Protein AF-A0A519KMC1-F1 (afdb_monomer_lite)

Structure (mmCIF, N/CA/C/O backbone):
data_AF-A0A519KMC1-F1
#
_entry.id   AF-A0A519KMC1-F1
#
loop_
_atom_site.group_PDB
_atom_site.id
_atom_site.type_symbol
_atom_site.label_atom_id
_atom_site.label_alt_id
_atom_site.label_comp_id
_atom_site.label_asym_id
_atom_site.label_entity_id
_atom_site.label_seq_id
_atom_site.pdbx_PDB_ins_code
_atom_site.Cartn_x
_atom_site.Cartn_y
_atom_site.Cartn_z
_atom_site.occupancy
_atom_site.B_iso_or_equiv
_atom_site.auth_seq_id
_atom_site.auth_comp_id
_atom_site.auth_asym_id
_atom_site.auth_atom_id
_atom_site.pdbx_PDB_model_num
ATOM 1 N N . MET A 1 1 ? -10.316 -13.838 19.695 1.00 46.31 1 MET A N 1
ATOM 2 C CA . MET A 1 1 ? -8.964 -13.322 20.007 1.00 46.31 1 MET A CA 1
ATOM 3 C C . MET A 1 1 ? -8.888 -11.898 19.502 1.00 46.31 1 MET A C 1
ATOM 5 O O . MET A 1 1 ? -9.430 -11.645 18.434 1.00 46.31 1 MET A O 1
ATOM 9 N N . VAL A 1 2 ? -8.291 -10.981 20.266 1.00 48.03 2 VAL A N 1
ATOM 10 C CA . VAL A 1 2 ? -8.011 -9.614 19.803 1.00 48.03 2 VAL A CA 1
ATOM 11 C C . VAL A 1 2 ? -7.090 -9.740 18.591 1.00 48.03 2 VAL A C 1
ATOM 13 O O . VAL A 1 2 ? -5.905 -9.995 18.754 1.00 48.03 2 VAL A O 1
ATOM 16 N N . THR A 1 3 ? -7.628 -9.680 17.375 1.00 64.44 3 THR A N 1
ATOM 17 C CA . THR A 1 3 ? -6.791 -9.771 16.177 1.00 64.44 3 THR A CA 1
ATOM 18 C C . THR A 1 3 ? -6.103 -8.428 16.026 1.00 64.44 3 THR A C 1
ATOM 20 O O . THR A 1 3 ? -6.759 -7.427 15.693 1.00 64.44 3 THR A O 1
ATOM 23 N N . ALA A 1 4 ? -4.803 -8.405 16.319 1.00 88.69 4 ALA A N 1
ATOM 24 C CA . ALA A 1 4 ? -3.937 -7.288 15.991 1.00 88.69 4 ALA A CA 1
ATOM 25 C C . ALA A 1 4 ? -4.141 -6.907 14.515 1.00 88.69 4 ALA A C 1
ATOM 27 O O . ALA A 1 4 ? -4.561 -7.736 13.702 1.00 88.69 4 ALA A O 1
ATOM 28 N N . LEU A 1 5 ? -3.859 -5.649 14.168 1.00 91.88 5 LEU A N 1
ATOM 29 C CA . LEU A 1 5 ? -3.959 -5.143 12.793 1.00 91.88 5 LEU A CA 1
ATOM 30 C C . LEU A 1 5 ? -3.429 -6.136 11.759 1.00 91.88 5 LEU A C 1
ATOM 32 O O . LEU A 1 5 ? -4.104 -6.411 10.773 1.00 91.88 5 LEU A O 1
ATOM 36 N N . TRP A 1 6 ? -2.256 -6.704 12.024 1.00 93.94 6 TRP A N 1
ATOM 37 C CA . TRP A 1 6 ? -1.576 -7.586 11.091 1.00 93.94 6 TRP A CA 1
ATOM 38 C C . TRP A 1 6 ? -2.330 -8.892 10.816 1.00 93.94 6 TRP A C 1
ATOM 40 O O . TRP A 1 6 ? -2.520 -9.254 9.657 1.00 93.94 6 TRP A O 1
ATOM 50 N N . ASP A 1 7 ? -2.838 -9.558 11.854 1.00 94.69 7 ASP A N 1
ATOM 51 C CA . ASP A 1 7 ? -3.595 -10.805 11.692 1.00 94.69 7 ASP A CA 1
ATOM 52 C C . ASP A 1 7 ? -4.882 -10.571 10.901 1.00 94.69 7 ASP A C 1
ATOM 54 O O . ASP A 1 7 ? -5.235 -11.347 10.014 1.00 94.69 7 ASP A O 1
ATOM 58 N N . TRP A 1 8 ? -5.570 -9.464 11.194 1.00 95.00 8 TRP A N 1
ATOM 59 C CA . TRP A 1 8 ? -6.764 -9.080 10.452 1.00 95.00 8 TRP A CA 1
ATOM 60 C C . TRP A 1 8 ? -6.434 -8.745 8.995 1.00 95.00 8 TRP A C 1
ATOM 62 O O . TRP A 1 8 ? -7.127 -9.217 8.099 1.00 95.00 8 TRP A O 1
ATOM 72 N N . ALA A 1 9 ? -5.364 -7.984 8.745 1.00 96.56 9 ALA A N 1
ATOM 73 C CA . ALA A 1 9 ? -4.965 -7.574 7.402 1.00 96.56 9 ALA A CA 1
ATOM 74 C C . ALA A 1 9 ? -4.595 -8.778 6.529 1.00 96.56 9 ALA A C 1
ATOM 76 O O . ALA A 1 9 ? -4.976 -8.819 5.363 1.00 96.56 9 ALA A O 1
ATOM 77 N N . ILE A 1 10 ? -3.925 -9.789 7.095 1.00 96.00 10 ILE A N 1
ATOM 78 C CA . ILE A 1 10 ? -3.625 -11.044 6.392 1.00 96.00 10 ILE A CA 1
ATOM 79 C C . ILE A 1 10 ? -4.910 -11.774 5.993 1.00 96.00 10 ILE A C 1
ATOM 81 O O . ILE A 1 10 ? -4.992 -12.295 4.882 1.00 96.00 10 ILE A O 1
ATOM 85 N N . VAL A 1 11 ? -5.899 -11.845 6.888 1.00 96.38 11 VAL A N 1
ATOM 86 C CA . VAL A 1 11 ? -7.180 -12.503 6.590 1.00 96.38 11 VAL A CA 1
ATOM 87 C C . VAL A 1 11 ? -7.955 -11.717 5.536 1.00 96.38 11 VAL A C 1
ATOM 89 O O . VAL A 1 11 ? -8.401 -12.314 4.561 1.00 96.38 11 VAL A O 1
ATOM 92 N N . ALA A 1 12 ? -8.058 -10.396 5.690 1.00 96.31 12 ALA A N 1
ATOM 93 C CA . ALA A 1 12 ? -8.740 -9.525 4.739 1.00 96.31 12 ALA A CA 1
ATOM 94 C C . ALA A 1 12 ? -8.091 -9.594 3.350 1.00 96.31 12 ALA A C 1
ATOM 96 O O . ALA A 1 12 ? -8.776 -9.783 2.358 1.00 96.31 12 ALA A O 1
ATOM 97 N N . TYR A 1 13 ? -6.763 -9.528 3.264 1.00 97.19 13 TYR A N 1
ATOM 98 C CA . TYR A 1 13 ? -6.052 -9.560 1.985 1.00 97.19 13 TYR A CA 1
ATOM 99 C C . TYR A 1 13 ? -5.991 -10.955 1.342 1.00 97.19 13 TYR A C 1
ATOM 101 O O . TYR A 1 13 ? -5.594 -11.086 0.188 1.00 97.19 13 TYR A O 1
ATOM 109 N N . ARG A 1 14 ? -6.360 -12.019 2.068 1.00 97.06 14 ARG A N 1
ATOM 110 C CA . ARG A 1 14 ? -6.497 -13.364 1.489 1.00 97.06 14 ARG A CA 1
ATOM 111 C C . ARG A 1 14 ? -7.752 -13.492 0.630 1.00 97.06 14 ARG A C 1
ATOM 113 O O . ARG A 1 14 ? -7.789 -14.356 -0.241 1.00 97.06 14 ARG A O 1
ATOM 120 N N . ASP A 1 15 ? -8.762 -12.670 0.892 1.00 97.56 15 ASP A N 1
ATOM 121 C CA . ASP A 1 15 ? -9.938 -12.580 0.040 1.00 97.56 15 ASP A CA 1
ATOM 122 C C . ASP A 1 15 ? -9.545 -12.037 -1.344 1.00 97.56 15 ASP A C 1
ATOM 124 O O . ASP A 1 15 ? -8.872 -11.009 -1.467 1.00 97.56 15 ASP A O 1
ATOM 128 N N . GLU A 1 16 ? -9.933 -12.763 -2.393 1.00 98.06 16 GLU A N 1
ATOM 129 C CA . GLU A 1 16 ? -9.491 -12.496 -3.764 1.00 98.06 16 GLU A CA 1
ATOM 130 C C . GLU A 1 16 ? -9.990 -11.140 -4.271 1.00 98.06 16 GLU A C 1
ATOM 132 O O . GLU A 1 16 ? -9.242 -10.396 -4.913 1.00 98.06 16 GLU A O 1
ATOM 137 N N . GLU A 1 17 ? -11.233 -10.784 -3.947 1.00 97.81 17 GLU A N 1
ATOM 138 C CA . GLU A 1 17 ? -11.806 -9.505 -4.348 1.00 97.81 17 GLU A CA 1
ATOM 139 C C . GLU A 1 17 ? -11.130 -8.341 -3.618 1.00 97.81 17 GLU A C 1
ATOM 141 O O . GLU A 1 17 ? -10.770 -7.342 -4.245 1.00 97.81 17 GLU A O 1
ATOM 146 N N . THR A 1 18 ? -10.869 -8.494 -2.322 1.00 97.44 18 THR A N 1
ATOM 147 C CA . THR A 1 18 ? -10.153 -7.508 -1.508 1.00 97.44 18 THR A CA 1
ATOM 148 C C . THR A 1 18 ? -8.740 -7.282 -2.039 1.00 97.44 18 THR A C 1
ATOM 150 O O . THR A 1 18 ? -8.331 -6.133 -2.233 1.00 97.44 18 THR A O 1
ATOM 153 N N . ALA A 1 19 ? -7.999 -8.354 -2.337 1.00 97.94 19 ALA A N 1
ATOM 154 C CA . ALA A 1 19 ? -6.675 -8.254 -2.942 1.00 97.94 19 ALA A CA 1
ATOM 155 C C . ALA A 1 19 ? -6.732 -7.553 -4.307 1.00 97.94 19 ALA A C 1
ATOM 157 O O . ALA A 1 19 ? -5.946 -6.639 -4.569 1.00 97.94 19 ALA A O 1
ATOM 158 N N . ARG A 1 20 ? -7.697 -7.924 -5.158 1.00 98.00 20 ARG A N 1
ATOM 159 C CA . ARG A 1 20 ? -7.899 -7.308 -6.476 1.00 98.00 20 ARG A CA 1
ATOM 160 C C . ARG A 1 20 ? -8.167 -5.806 -6.364 1.00 98.00 20 ARG A C 1
ATOM 162 O O . ARG A 1 20 ? -7.528 -5.033 -7.073 1.00 98.00 20 ARG A O 1
ATOM 169 N N . LEU A 1 21 ? -9.072 -5.385 -5.480 1.00 97.75 21 LEU A N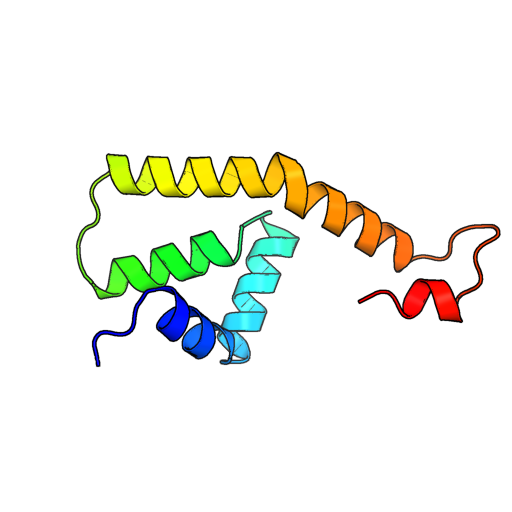 1
ATOM 170 C CA . LEU A 1 21 ? -9.408 -3.973 -5.266 1.00 97.75 21 LEU A CA 1
ATOM 171 C C . LEU A 1 21 ? -8.222 -3.176 -4.711 1.00 97.75 21 LEU A C 1
ATOM 173 O O . LEU A 1 21 ? -7.955 -2.069 -5.174 1.00 97.75 21 LEU A O 1
ATOM 177 N N . CYS A 1 22 ? -7.469 -3.745 -3.766 1.00 97.50 22 CYS A N 1
ATOM 178 C CA . CYS A 1 22 ? -6.249 -3.125 -3.247 1.00 97.50 22 CYS A CA 1
ATOM 179 C C . CYS A 1 22 ? -5.216 -2.889 -4.358 1.00 97.50 22 CYS A C 1
ATOM 181 O O . CYS A 1 22 ? -4.650 -1.799 -4.454 1.00 97.50 22 CYS A O 1
ATOM 183 N N . LEU A 1 23 ? -4.988 -3.890 -5.213 1.00 95.31 23 LEU A N 1
ATOM 184 C CA . LEU A 1 23 ? -4.076 -3.773 -6.351 1.00 95.31 23 LEU A CA 1
ATOM 185 C C . LEU A 1 23 ? -4.589 -2.774 -7.396 1.00 95.31 23 LEU A C 1
ATOM 187 O O . LEU A 1 23 ? -3.797 -2.011 -7.942 1.00 95.31 23 LEU A O 1
ATOM 191 N N . GLU A 1 24 ? -5.900 -2.720 -7.642 1.00 96.62 24 GLU A N 1
ATOM 192 C CA . GLU A 1 24 ? -6.500 -1.728 -8.538 1.00 96.62 24 GLU A CA 1
ATOM 193 C C . GLU A 1 24 ? -6.279 -0.298 -8.020 1.00 96.62 24 GLU A C 1
ATOM 195 O O . GLU A 1 24 ? -5.823 0.567 -8.771 1.00 96.62 24 GLU A O 1
ATOM 200 N N . LEU A 1 25 ? -6.533 -0.052 -6.731 1.00 95.38 25 LEU A N 1
ATOM 201 C CA . LEU A 1 25 ? -6.273 1.240 -6.092 1.00 95.38 25 LEU A CA 1
ATOM 202 C C . LEU A 1 25 ? -4.785 1.605 -6.136 1.00 95.38 25 LEU A C 1
ATOM 204 O O . LEU A 1 25 ? -4.431 2.754 -6.411 1.00 95.38 25 LEU A O 1
ATOM 208 N N . GLN A 1 26 ? -3.907 0.633 -5.906 1.00 93.75 26 GLN A N 1
ATOM 209 C CA . GLN A 1 26 ? -2.466 0.821 -5.995 1.00 93.75 26 GLN A CA 1
ATOM 210 C C . GLN A 1 26 ? -2.028 1.203 -7.416 1.00 93.75 26 GLN A C 1
ATOM 212 O O . GLN A 1 26 ? -1.295 2.176 -7.596 1.00 93.75 26 GLN A O 1
ATOM 217 N N . ASP A 1 27 ? -2.466 0.464 -8.434 1.00 91.25 27 ASP A N 1
ATOM 218 C CA . ASP A 1 27 ? -2.007 0.670 -9.808 1.00 91.25 27 ASP A CA 1
ATOM 219 C C . ASP A 1 27 ? -2.636 1.904 -10.468 1.00 91.25 27 ASP A C 1
ATOM 221 O O . ASP A 1 27 ? -1.948 2.600 -11.218 1.00 91.25 27 ASP A O 1
ATOM 225 N N . ARG A 1 28 ? -3.910 2.209 -10.182 1.00 94.00 28 ARG A N 1
ATOM 226 C CA . ARG A 1 28 ? -4.626 3.344 -10.791 1.00 94.00 28 ARG A CA 1
ATOM 227 C C . ARG A 1 28 ? -4.460 4.654 -10.037 1.00 94.00 28 ARG A C 1
ATOM 229 O O . ARG A 1 28 ? -4.461 5.711 -10.663 1.00 94.00 28 ARG A O 1
ATOM 236 N N . HIS A 1 29 ? -4.360 4.592 -8.713 1.00 91.62 29 HIS A N 1
ATOM 237 C CA . HIS A 1 29 ? -4.409 5.772 -7.848 1.00 91.62 29 HIS A CA 1
ATOM 238 C C . HIS A 1 29 ? -3.157 5.940 -6.982 1.00 91.62 29 HIS A C 1
ATOM 240 O O . HIS A 1 29 ? -3.101 6.874 -6.186 1.00 91.62 29 HIS A O 1
ATOM 246 N N . GLY A 1 30 ? -2.157 5.061 -7.116 1.00 88.56 30 GLY A N 1
ATOM 247 C CA . GLY A 1 30 ? -0.926 5.130 -6.326 1.00 88.56 30 GLY A CA 1
ATOM 248 C C . GLY A 1 30 ? -1.142 4.874 -4.834 1.00 88.56 30 GLY A C 1
ATOM 249 O O . GLY A 1 30 ? -0.306 5.266 -4.025 1.00 88.56 30 GLY A O 1
ATOM 250 N N . GLN A 1 31 ? -2.264 4.255 -4.456 1.00 93.44 31 GLN A N 1
ATOM 251 C CA . GLN A 1 31 ? -2.565 3.971 -3.055 1.00 93.44 31 GLN A CA 1
ATOM 252 C C . GLN A 1 31 ? -1.622 2.919 -2.468 1.00 93.44 31 GLN A C 1
ATOM 254 O O . GLN A 1 31 ? -1.079 2.062 -3.171 1.00 93.44 31 GLN A O 1
ATOM 259 N N . GLN A 1 32 ? -1.457 2.958 -1.147 1.00 95.44 32 GLN A N 1
ATOM 260 C CA . GLN A 1 32 ? -0.693 1.954 -0.420 1.00 95.44 32 GLN A CA 1
ATOM 261 C C . GLN A 1 32 ? -1.629 0.915 0.197 1.00 95.44 32 GLN A C 1
ATOM 263 O O . GLN A 1 32 ? -2.428 1.239 1.070 1.00 95.44 32 GLN A O 1
ATOM 268 N N . VAL A 1 33 ? -1.450 -0.351 -0.186 1.00 96.00 33 VAL A N 1
ATOM 269 C CA . VAL A 1 33 ? -2.251 -1.483 0.312 1.00 96.00 33 VAL A CA 1
ATOM 270 C C . VAL A 1 33 ? -2.294 -1.537 1.843 1.00 96.00 33 VAL A C 1
ATOM 272 O O . VAL A 1 33 ? -3.368 -1.680 2.417 1.00 96.00 33 VAL A O 1
ATOM 275 N N . CYS A 1 34 ? -1.154 -1.363 2.522 1.00 95.94 34 CYS A N 1
ATOM 276 C CA . CYS A 1 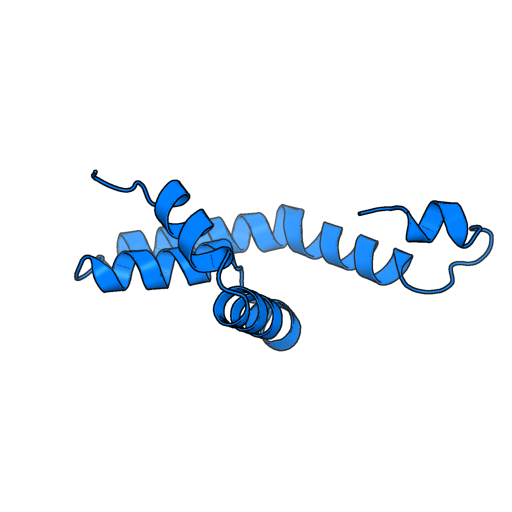34 ? -1.105 -1.367 3.987 1.00 95.94 34 CYS A CA 1
ATOM 277 C C . CYS A 1 34 ? -1.951 -0.246 4.610 1.00 95.94 34 CYS A C 1
ATOM 279 O O . CYS A 1 34 ? -2.679 -0.509 5.563 1.00 95.94 34 CYS A O 1
ATOM 281 N N . LEU A 1 35 ? -1.903 0.972 4.054 1.00 96.69 35 LEU A N 1
ATOM 282 C CA . LEU A 1 35 ? -2.723 2.096 4.515 1.00 96.69 35 LEU A CA 1
ATOM 283 C C . LEU A 1 35 ? -4.214 1.845 4.251 1.00 96.69 35 LEU A C 1
ATOM 285 O O . LEU A 1 35 ? -5.037 2.093 5.126 1.00 96.69 35 LEU A O 1
ATOM 289 N N . THR A 1 36 ? -4.568 1.310 3.079 1.00 96.50 36 THR A N 1
ATOM 290 C CA . THR A 1 36 ? -5.955 0.960 2.736 1.00 96.50 36 THR A CA 1
ATOM 291 C C . THR A 1 36 ? -6.525 -0.088 3.695 1.00 96.50 36 THR A C 1
ATOM 293 O O . THR A 1 36 ? -7.628 0.083 4.214 1.00 96.50 36 THR A O 1
ATOM 296 N N . LEU A 1 37 ? -5.764 -1.149 3.981 1.00 96.75 37 LEU A N 1
ATOM 297 C CA . LEU A 1 37 ? -6.167 -2.185 4.934 1.00 96.75 37 LEU A CA 1
ATOM 298 C C . LEU A 1 37 ? -6.235 -1.644 6.365 1.00 96.75 37 LEU A C 1
ATOM 300 O O . LEU A 1 37 ? -7.162 -1.982 7.096 1.00 96.75 37 LEU A O 1
ATOM 304 N N . TRP A 1 38 ? -5.298 -0.780 6.761 1.00 96.38 38 TRP A N 1
ATOM 305 C CA . TRP A 1 38 ? -5.349 -0.107 8.056 1.00 96.38 38 TRP A CA 1
ATOM 306 C C . TRP A 1 38 ? -6.607 0.753 8.204 1.00 96.38 38 TRP A C 1
ATOM 308 O O . TRP A 1 38 ? -7.298 0.632 9.212 1.00 96.38 38 TRP A O 1
ATOM 318 N N . ALA A 1 39 ? -6.957 1.549 7.192 1.00 95.31 39 ALA A N 1
ATOM 319 C CA . ALA A 1 39 ? -8.150 2.391 7.219 1.00 95.31 39 ALA A CA 1
ATOM 320 C C . ALA A 1 39 ? -9.434 1.554 7.359 1.00 95.31 39 ALA A C 1
ATOM 322 O O . ALA A 1 39 ? -10.300 1.873 8.173 1.00 95.31 39 ALA A O 1
ATOM 323 N N . ALA A 1 40 ? -9.537 0.437 6.631 1.00 94.69 40 ALA A N 1
ATOM 324 C CA . ALA A 1 40 ? -10.664 -0.489 6.751 1.00 94.69 40 ALA A CA 1
ATOM 325 C C . ALA A 1 40 ? -10.725 -1.165 8.137 1.00 94.69 40 ALA A C 1
ATOM 327 O O . ALA A 1 40 ? -11.792 -1.266 8.746 1.00 94.69 40 ALA A O 1
ATOM 328 N N . TRP A 1 41 ? -9.574 -1.589 8.666 1.00 94.88 41 TRP A N 1
ATOM 329 C CA . TRP A 1 41 ? -9.450 -2.169 10.005 1.00 94.88 41 TRP A CA 1
ATOM 330 C C . TRP A 1 41 ? -9.857 -1.190 11.113 1.00 94.88 41 TRP A C 1
ATOM 332 O O . TRP A 1 41 ? -10.517 -1.589 12.080 1.00 94.88 41 TRP A O 1
ATOM 342 N N . ALA A 1 42 ? -9.445 0.070 10.969 1.00 94.00 42 ALA A N 1
ATOM 343 C CA . ALA A 1 42 ? -9.725 1.170 11.878 1.00 94.00 42 ALA A CA 1
ATOM 344 C C . ALA A 1 42 ? -11.214 1.533 11.872 1.00 94.00 42 ALA A C 1
ATOM 346 O O . ALA A 1 42 ? -11.834 1.568 12.933 1.00 94.00 42 ALA A O 1
ATOM 347 N N . ALA A 1 43 ? -11.813 1.683 10.686 1.00 91.94 43 ALA A N 1
ATOM 348 C CA . ALA A 1 43 ? -13.235 1.991 10.532 1.00 91.94 43 ALA A CA 1
ATOM 349 C C . ALA A 1 43 ? -14.146 0.958 11.222 1.00 91.94 43 ALA A C 1
ATOM 351 O O . ALA A 1 43 ? -15.167 1.317 11.802 1.00 91.94 43 ALA A O 1
ATOM 352 N N . GLY A 1 44 ? -13.755 -0.322 11.224 1.00 90.38 44 GLY A N 1
ATOM 353 C CA . GLY A 1 44 ? -14.483 -1.384 11.926 1.00 90.38 44 GLY A CA 1
ATOM 354 C C . GLY A 1 44 ? -14.379 -1.349 13.459 1.00 90.38 44 GLY A C 1
ATOM 355 O O . GLY A 1 44 ? -15.066 -2.122 14.124 1.00 90.38 44 GLY A O 1
ATOM 356 N N . ARG A 1 45 ? -13.516 -0.500 14.034 1.00 87.81 45 ARG A N 1
ATOM 357 C CA . ARG A 1 45 ? -13.272 -0.393 15.487 1.00 87.81 45 ARG A CA 1
ATOM 358 C C . ARG A 1 45 ? -13.792 0.895 16.114 1.00 87.81 45 ARG A C 1
ATOM 360 O O . ARG A 1 45 ? -13.870 0.961 17.338 1.00 87.81 45 ARG A O 1
ATOM 367 N N . GLY A 1 46 ? -14.176 1.874 15.302 1.00 87.62 46 GLY A N 1
ATOM 368 C CA . GLY A 1 46 ? -14.719 3.148 15.757 1.00 87.62 46 GLY A CA 1
ATOM 369 C C . GLY A 1 46 ? -13.968 4.337 15.174 1.00 87.62 46 GLY A C 1
ATOM 370 O O . GLY A 1 46 ? -13.227 4.215 14.201 1.00 87.62 46 GLY A O 1
ATOM 371 N N . VAL A 1 47 ? -14.204 5.503 15.769 1.00 87.44 47 VAL A N 1
ATOM 372 C CA . VAL A 1 47 ? -13.570 6.754 15.350 1.00 87.44 47 VAL A CA 1
ATOM 373 C C . VAL A 1 47 ? -12.086 6.716 15.711 1.00 87.44 47 VAL A C 1
ATOM 375 O O . VAL A 1 47 ? -11.732 6.419 16.851 1.00 87.44 47 VAL A O 1
ATOM 378 N N . VAL A 1 48 ? -11.242 7.025 14.731 1.00 92.94 48 VAL A N 1
ATOM 379 C CA . VAL A 1 48 ? -9.818 7.315 14.917 1.00 92.94 48 VAL A CA 1
ATOM 380 C C . VAL A 1 48 ? -9.654 8.826 14.873 1.00 92.94 48 VAL A C 1
ATOM 382 O O . VAL A 1 48 ? -10.302 9.480 14.059 1.00 92.94 48 VAL A O 1
ATOM 385 N N . ASP A 1 49 ? -8.843 9.375 15.771 1.00 94.88 49 ASP A N 1
ATOM 386 C CA . ASP A 1 49 ? -8.555 10.805 15.798 1.00 94.88 49 ASP A CA 1
ATOM 387 C C . ASP A 1 49 ? -7.723 11.251 14.587 1.00 94.88 49 ASP A C 1
ATOM 389 O O . ASP A 1 49 ? -6.969 10.474 13.994 1.00 94.88 49 ASP A O 1
ATOM 393 N N . ASP A 1 50 ? -7.861 12.529 14.237 1.00 95.56 50 ASP A N 1
ATOM 394 C CA . ASP A 1 50 ? -7.221 13.115 13.058 1.00 95.56 50 ASP A CA 1
ATOM 395 C C . ASP A 1 50 ? -5.687 13.022 13.120 1.00 95.56 50 ASP A C 1
ATOM 397 O O . ASP A 1 50 ? -5.048 12.788 12.096 1.00 95.56 50 ASP A O 1
ATOM 401 N N . GLU A 1 51 ? -5.083 13.135 14.309 1.00 97.44 51 GLU A N 1
ATOM 402 C CA . GLU A 1 51 ? -3.627 13.033 14.489 1.00 97.44 51 GLU A CA 1
ATOM 403 C C . GLU A 1 51 ? -3.116 11.632 14.123 1.00 97.44 51 GLU A C 1
ATOM 405 O O . GLU A 1 51 ? -2.130 11.486 13.397 1.00 97.44 51 GLU A O 1
ATOM 410 N N . THR A 1 52 ? -3.826 10.590 14.553 1.00 95.81 52 THR A N 1
ATOM 411 C CA . THR A 1 52 ? -3.512 9.204 14.201 1.00 95.81 52 THR A CA 1
ATOM 412 C C . THR A 1 52 ? -3.700 8.941 12.703 1.00 95.81 52 THR A C 1
ATOM 414 O O . THR A 1 52 ? -2.901 8.215 12.101 1.00 95.81 52 THR A O 1
ATOM 417 N N . VAL A 1 53 ? -4.728 9.527 12.080 1.00 96.00 53 VAL A N 1
ATOM 418 C CA . VAL A 1 53 ? -4.945 9.423 10.626 1.00 96.00 53 VAL A CA 1
ATOM 419 C C . VAL A 1 53 ? -3.801 10.080 9.856 1.00 96.00 53 VAL A C 1
ATOM 421 O O . VAL A 1 53 ? -3.235 9.442 8.965 1.00 96.00 53 VAL A O 1
ATOM 424 N N . GLU A 1 54 ? -3.421 11.306 10.214 1.00 97.88 54 GLU A N 1
ATOM 425 C CA . GLU A 1 54 ? -2.304 12.018 9.584 1.00 97.88 54 GLU A CA 1
ATOM 426 C C . GLU A 1 54 ? -0.988 11.247 9.749 1.00 97.88 54 GLU A C 1
ATOM 428 O O . GLU A 1 54 ? -0.285 10.997 8.768 1.00 97.88 54 GLU A O 1
ATOM 433 N N . ALA A 1 55 ? -0.698 10.741 10.953 1.00 97.69 55 ALA A N 1
ATOM 434 C CA . ALA A 1 55 ? 0.496 9.936 11.199 1.00 97.69 55 ALA A CA 1
ATOM 435 C C . ALA A 1 55 ? 0.541 8.668 10.326 1.00 97.69 55 ALA A C 1
ATOM 437 O O . ALA A 1 55 ? 1.588 8.326 9.766 1.00 97.69 55 ALA A O 1
ATOM 438 N N . ALA A 1 56 ? -0.588 7.969 10.167 1.00 96.25 56 ALA A N 1
ATOM 439 C CA . ALA A 1 56 ? -0.669 6.793 9.304 1.00 96.25 56 ALA A CA 1
ATOM 440 C C . ALA A 1 56 ? -0.413 7.148 7.829 1.00 96.25 56 ALA A C 1
ATOM 442 O O . ALA A 1 56 ? 0.320 6.434 7.136 1.00 96.25 56 ALA A O 1
ATOM 443 N N . VAL A 1 57 ? -0.981 8.262 7.356 1.00 97.12 57 VAL A N 1
ATOM 444 C CA . VAL A 1 57 ? -0.781 8.766 5.991 1.00 97.12 57 VAL A CA 1
ATOM 445 C C . VAL A 1 57 ? 0.679 9.144 5.751 1.00 97.12 57 VAL A C 1
ATOM 447 O O . VAL A 1 57 ? 1.240 8.758 4.723 1.00 97.12 57 VAL A O 1
ATOM 450 N N . ASP A 1 58 ? 1.320 9.838 6.68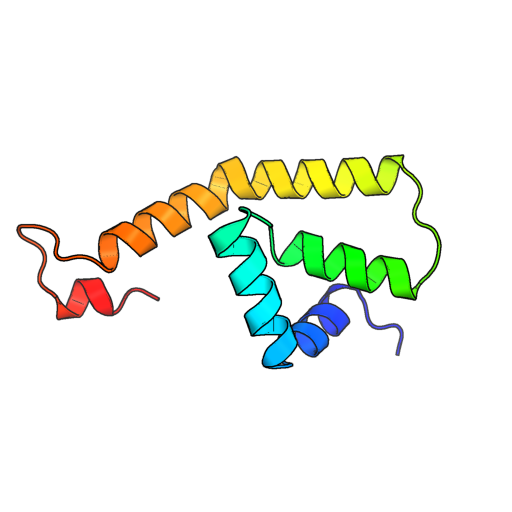6 1.00 98.06 58 ASP A N 1
ATOM 451 C CA . ASP A 1 58 ? 2.714 10.264 6.555 1.00 98.06 58 ASP A CA 1
ATOM 452 C C . ASP A 1 58 ? 3.685 9.083 6.550 1.00 98.06 58 ASP A C 1
ATOM 454 O O . ASP A 1 58 ? 4.561 9.002 5.683 1.00 98.06 58 ASP A O 1
ATOM 458 N N . ILE A 1 59 ? 3.488 8.108 7.443 1.00 97.25 59 ILE A N 1
ATOM 459 C CA . ILE A 1 59 ? 4.276 6.867 7.451 1.00 97.25 59 ILE A CA 1
ATOM 460 C C . ILE A 1 59 ? 4.112 6.130 6.118 1.00 97.25 59 ILE A C 1
ATOM 462 O O . ILE A 1 59 ? 5.100 5.692 5.518 1.00 97.25 59 ILE A O 1
ATOM 466 N N . ALA A 1 60 ? 2.877 6.013 5.624 1.00 96.31 60 ALA A N 1
ATOM 467 C CA . ALA A 1 60 ? 2.604 5.366 4.352 1.00 96.31 60 ALA A CA 1
ATOM 468 C C . ALA A 1 60 ? 3.290 6.101 3.190 1.00 96.31 60 ALA A C 1
ATOM 470 O O . ALA A 1 60 ? 3.971 5.466 2.383 1.00 96.31 60 ALA A O 1
ATOM 471 N N . ARG A 1 61 ? 3.182 7.431 3.124 1.00 96.25 61 ARG A N 1
ATOM 472 C CA . ARG A 1 61 ? 3.836 8.255 2.094 1.00 96.25 61 ARG A CA 1
ATOM 473 C C . ARG A 1 61 ? 5.355 8.135 2.131 1.00 96.25 61 ARG A C 1
ATOM 475 O O . ARG A 1 61 ? 5.971 8.018 1.069 1.00 96.25 61 ARG A O 1
ATOM 482 N N . ALA A 1 62 ? 5.952 8.127 3.322 1.00 97.25 62 ALA A N 1
ATOM 483 C CA . ALA A 1 62 ? 7.391 7.961 3.492 1.00 97.25 62 ALA A CA 1
ATOM 484 C C . ALA A 1 62 ? 7.864 6.608 2.937 1.00 97.25 62 ALA A C 1
ATOM 486 O O . ALA A 1 62 ? 8.786 6.565 2.123 1.00 97.25 62 ALA A O 1
ATOM 487 N N . TRP A 1 63 ? 7.184 5.512 3.292 1.00 95.75 63 TRP A N 1
ATOM 488 C CA . TRP A 1 63 ? 7.486 4.174 2.768 1.00 95.75 63 TRP A CA 1
ATOM 489 C C . TRP A 1 63 ? 7.259 4.046 1.266 1.00 95.75 63 TRP A C 1
ATOM 491 O O . TRP A 1 63 ? 8.053 3.420 0.558 1.00 95.75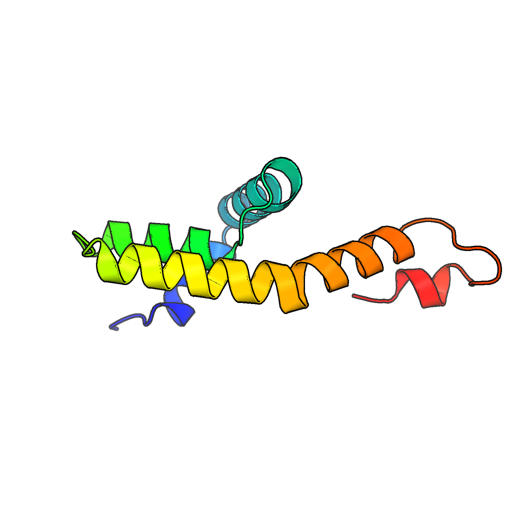 63 TRP A O 1
ATOM 501 N N . GLU A 1 64 ? 6.170 4.629 0.771 1.00 94.69 64 GLU A N 1
ATOM 502 C CA . GLU A 1 64 ? 5.851 4.619 -0.649 1.00 94.69 64 GLU A CA 1
ATOM 503 C C . GLU A 1 64 ? 6.958 5.313 -1.447 1.00 94.69 64 GLU A C 1
ATOM 505 O O . GLU A 1 64 ? 7.489 4.733 -2.392 1.00 94.69 64 GLU A O 1
ATOM 510 N N . THR A 1 65 ? 7.366 6.504 -1.012 1.00 95.38 65 THR A N 1
ATOM 511 C CA . THR A 1 65 ? 8.347 7.336 -1.717 1.00 95.38 65 THR A CA 1
ATOM 512 C C . THR A 1 65 ? 9.763 6.777 -1.617 1.00 95.38 65 THR A C 1
ATOM 514 O O . THR A 1 65 ? 10.462 6.691 -2.625 1.00 95.38 65 THR A O 1
ATOM 517 N N . ALA A 1 66 ? 10.192 6.381 -0.417 1.00 97.12 66 ALA A N 1
ATOM 518 C CA . ALA A 1 66 ? 11.560 5.930 -0.185 1.00 97.12 66 ALA A CA 1
ATOM 519 C C . ALA A 1 66 ? 11.819 4.511 -0.713 1.00 97.12 66 ALA A C 1
ATOM 521 O O . ALA A 1 66 ? 12.944 4.206 -1.106 1.00 97.12 66 ALA A O 1
ATOM 522 N N . THR A 1 67 ? 10.793 3.651 -0.735 1.00 95.38 67 THR A N 1
ATOM 523 C CA . THR A 1 67 ? 10.998 2.208 -0.927 1.00 95.38 67 THR A CA 1
ATOM 524 C C . THR A 1 67 ? 10.090 1.608 -1.993 1.00 95.38 67 THR A C 1
ATOM 526 O O . THR A 1 67 ? 10.573 1.023 -2.965 1.00 95.38 67 THR A O 1
ATOM 529 N N . LEU A 1 68 ? 8.768 1.707 -1.833 1.00 93.06 68 LEU A N 1
ATOM 530 C CA . LEU A 1 68 ? 7.848 0.882 -2.622 1.00 93.06 68 LEU A CA 1
ATOM 531 C C . LEU A 1 68 ? 7.732 1.351 -4.076 1.00 93.06 68 LEU A C 1
ATOM 533 O O . LEU A 1 68 ? 7.762 0.513 -4.980 1.00 93.06 68 LEU A O 1
ATOM 537 N N . ALA A 1 69 ? 7.631 2.657 -4.326 1.00 92.56 69 ALA A N 1
ATOM 538 C CA . ALA A 1 69 ? 7.544 3.198 -5.678 1.00 92.56 69 ALA A CA 1
ATOM 539 C C . ALA A 1 69 ? 8.815 2.910 -6.506 1.00 92.56 69 ALA A C 1
ATOM 541 O O . ALA A 1 69 ? 8.667 2.388 -7.618 1.00 92.56 69 ALA A O 1
ATOM 542 N N . PRO A 1 70 ? 10.047 3.120 -5.989 1.00 94.69 70 PRO A N 1
ATOM 543 C CA . PRO A 1 70 ? 11.269 2.715 -6.686 1.00 94.69 70 PRO A CA 1
ATOM 544 C C . PRO A 1 70 ? 11.305 1.221 -7.029 1.00 94.69 70 PRO A C 1
ATOM 546 O O . PRO A 1 70 ? 11.556 0.853 -8.178 1.00 94.69 70 PRO A O 1
ATOM 549 N N . LEU A 1 71 ? 10.976 0.342 -6.075 1.00 93.50 71 LEU A N 1
ATOM 550 C CA . LEU A 1 71 ? 10.966 -1.106 -6.312 1.00 93.50 71 LEU A CA 1
ATOM 551 C C . LEU A 1 71 ? 9.918 -1.516 -7.355 1.00 93.50 71 LEU A C 1
ATOM 553 O O . LEU A 1 71 ? 10.185 -2.353 -8.220 1.00 93.50 71 LEU A O 1
ATOM 557 N N . ARG A 1 72 ? 8.731 -0.899 -7.333 1.00 90.94 72 ARG A N 1
ATOM 558 C CA . ARG A 1 72 ? 7.688 -1.134 -8.345 1.00 90.94 72 ARG A CA 1
ATOM 559 C C . ARG A 1 72 ? 8.127 -0.664 -9.723 1.00 90.94 72 ARG A C 1
ATOM 561 O O . ARG A 1 72 ? 7.816 -1.342 -10.703 1.00 90.94 72 ARG A O 1
ATOM 568 N N . ALA A 1 73 ? 8.838 0.459 -9.811 1.00 92.38 73 ALA A N 1
ATOM 569 C CA . ALA A 1 73 ? 9.400 0.945 -11.064 1.00 92.38 73 ALA A CA 1
ATOM 570 C C . ALA A 1 73 ? 10.408 -0.062 -11.633 1.00 92.38 73 ALA A C 1
ATOM 572 O O . ALA A 1 73 ? 10.256 -0.476 -12.782 1.00 92.38 73 ALA A O 1
ATOM 573 N N . VAL A 1 74 ? 11.344 -0.553 -10.811 1.00 93.75 74 VAL A N 1
ATOM 574 C CA . VAL A 1 74 ? 12.292 -1.610 -11.206 1.00 93.75 74 VAL A CA 1
ATOM 575 C C . VAL A 1 74 ? 11.545 -2.860 -11.670 1.00 93.75 74 VAL A C 1
ATOM 577 O O . VAL A 1 74 ? 11.775 -3.328 -12.784 1.00 93.75 74 VAL A O 1
ATOM 580 N N . ARG A 1 75 ? 10.574 -3.356 -10.892 1.00 91.44 75 ARG A N 1
ATOM 581 C CA . ARG A 1 75 ? 9.765 -4.527 -11.271 1.00 91.44 75 ARG A CA 1
ATOM 582 C C . ARG A 1 75 ? 9.044 -4.324 -12.606 1.00 91.44 75 ARG A C 1
ATOM 584 O O . ARG A 1 75 ? 8.974 -5.241 -13.418 1.00 91.44 75 ARG A O 1
ATOM 591 N N . ARG A 1 76 ? 8.478 -3.137 -12.853 1.00 90.75 76 ARG A N 1
ATOM 592 C CA . ARG A 1 76 ? 7.787 -2.808 -14.114 1.00 90.75 76 ARG A CA 1
ATOM 593 C C . ARG A 1 76 ? 8.757 -2.760 -15.296 1.00 90.75 76 ARG A C 1
ATOM 595 O O . ARG A 1 76 ? 8.390 -3.230 -16.370 1.00 90.75 76 ARG A O 1
ATOM 602 N N . THR A 1 77 ? 9.973 -2.253 -15.100 1.00 93.44 77 THR A N 1
ATOM 603 C CA . THR A 1 77 ? 11.043 -2.301 -16.108 1.00 93.44 77 THR A CA 1
ATOM 604 C C . THR A 1 77 ? 11.429 -3.740 -16.418 1.00 93.44 77 THR A C 1
ATOM 606 O O . THR A 1 77 ? 11.418 -4.129 -17.580 1.00 93.44 77 THR A O 1
ATOM 609 N N . LEU A 1 78 ? 11.651 -4.561 -15.387 1.00 93.50 78 LEU A N 1
ATOM 610 C CA . LEU A 1 78 ? 12.010 -5.970 -15.545 1.00 93.50 78 LEU A CA 1
ATOM 611 C C . LEU A 1 78 ? 10.914 -6.805 -16.211 1.00 93.50 78 LEU A C 1
ATOM 613 O O . LEU A 1 78 ? 11.218 -7.861 -16.735 1.00 93.50 78 LEU A O 1
ATOM 617 N N . LYS A 1 79 ? 9.650 -6.373 -16.258 1.00 91.62 79 LYS A N 1
ATOM 618 C CA . LYS A 1 79 ? 8.607 -7.087 -17.021 1.00 91.62 79 LYS A CA 1
ATOM 619 C C . LYS A 1 79 ? 8.703 -6.875 -18.535 1.00 91.62 79 LYS A C 1
ATOM 621 O O . LYS A 1 79 ? 8.176 -7.692 -19.286 1.00 91.62 79 LYS A O 1
ATOM 626 N N . LYS A 1 80 ? 9.356 -5.806 -18.991 1.00 93.75 80 LYS A N 1
ATOM 627 C CA . LYS A 1 80 ? 9.537 -5.491 -20.415 1.00 93.75 80 LYS A CA 1
ATOM 628 C C . LYS A 1 80 ? 10.861 -6.076 -20.924 1.00 93.75 80 LYS A C 1
ATOM 630 O O . LYS A 1 80 ? 11.762 -6.275 -20.112 1.00 93.75 80 LYS A O 1
ATOM 635 N N . PRO A 1 81 ? 11.009 -6.330 -22.237 1.00 94.31 81 PRO A N 1
ATOM 636 C CA . PRO A 1 81 ? 12.314 -6.639 -22.812 1.00 94.31 81 PRO A CA 1
ATOM 637 C C . PRO A 1 81 ? 13.326 -5.547 -22.451 1.00 94.31 81 PRO A C 1
ATOM 639 O O . PRO A 1 81 ? 13.044 -4.359 -22.624 1.00 94.31 81 PRO A O 1
ATOM 642 N N . VAL A 1 82 ? 14.485 -5.955 -21.938 1.00 93.31 82 VAL A N 1
ATOM 643 C CA . VAL A 1 82 ? 15.610 -5.067 -21.634 1.00 93.31 82 VAL A CA 1
ATOM 644 C C . VAL A 1 82 ? 16.781 -5.518 -22.507 1.00 93.31 82 VAL A C 1
ATOM 646 O O . VAL A 1 82 ? 17.099 -6.709 -22.477 1.00 93.31 82 VAL A O 1
ATOM 649 N N . PRO A 1 83 ? 17.396 -4.622 -23.301 1.00 94.50 83 PRO A N 1
ATOM 650 C CA . PRO A 1 83 ? 18.567 -4.963 -24.101 1.00 94.50 83 PRO A CA 1
ATOM 651 C C . PRO A 1 83 ? 19.643 -5.646 -23.256 1.00 94.50 83 PRO A C 1
ATOM 653 O O . PRO A 1 83 ? 19.851 -5.280 -22.101 1.00 94.50 83 PRO A O 1
ATOM 656 N N . ASP A 1 84 ? 20.286 -6.657 -23.833 1.00 94.81 84 ASP A N 1
ATOM 657 C CA . ASP A 1 84 ? 21.385 -7.410 -23.217 1.00 94.81 84 ASP A CA 1
ATOM 658 C C . ASP A 1 84 ? 21.026 -8.184 -21.930 1.00 94.81 84 ASP A C 1
ATOM 660 O O . ASP A 1 84 ? 21.905 -8.727 -21.261 1.00 94.81 84 ASP A O 1
ATOM 664 N N . MET A 1 85 ? 19.734 -8.314 -21.600 1.00 93.88 85 MET A N 1
ATOM 665 C CA . MET A 1 85 ? 19.242 -9.174 -20.519 1.00 93.88 85 MET A CA 1
ATOM 666 C C . MET A 1 85 ? 18.390 -10.316 -21.076 1.00 93.88 85 MET A C 1
ATOM 668 O O . MET A 1 85 ? 17.370 -10.083 -21.724 1.00 93.88 85 MET A O 1
ATOM 672 N N . ALA A 1 86 ? 18.768 -11.559 -20.772 1.00 94.38 86 ALA A N 1
ATOM 673 C CA . ALA A 1 86 ? 17.972 -12.729 -21.135 1.00 94.38 86 ALA A CA 1
ATOM 674 C C . ALA A 1 86 ? 16.611 -12.740 -20.411 1.00 94.38 86 ALA A C 1
ATOM 676 O O . ALA A 1 86 ? 16.501 -12.346 -19.247 1.00 94.38 86 ALA A O 1
ATOM 677 N N . ASP A 1 87 ? 15.580 -13.234 -21.097 1.00 93.81 87 ASP A N 1
ATOM 678 C CA . ASP A 1 87 ? 14.198 -13.210 -20.608 1.00 93.81 87 ASP A CA 1
ATOM 679 C C . ASP A 1 87 ? 13.987 -14.065 -19.356 1.00 93.81 87 ASP A C 1
ATOM 681 O O . ASP A 1 87 ? 13.395 -13.592 -18.390 1.00 93.81 87 ASP A O 1
ATOM 685 N N . GLU A 1 88 ? 14.487 -15.301 -19.339 1.00 93.81 88 GLU A N 1
ATOM 686 C CA . GLU A 1 88 ? 14.286 -16.242 -18.230 1.00 93.81 88 GLU A CA 1
ATOM 687 C C . GLU A 1 88 ? 14.767 -15.699 -16.863 1.00 93.81 88 GLU A C 1
ATOM 689 O O . GLU A 1 88 ? 13.951 -15.625 -15.938 1.00 93.81 88 GLU A O 1
ATOM 694 N N . PRO A 1 89 ? 16.028 -15.248 -16.692 1.00 91.38 89 PRO A N 1
ATOM 695 C CA . PRO A 1 89 ? 16.481 -14.696 -15.415 1.00 91.38 89 PRO A CA 1
ATOM 696 C C . PRO A 1 89 ? 15.809 -13.361 -15.070 1.00 91.38 89 PRO A C 1
ATOM 698 O O . PRO A 1 89 ? 15.592 -13.069 -13.898 1.00 91.38 89 PRO A O 1
ATOM 701 N N . ARG A 1 90 ? 15.444 -12.549 -16.068 1.00 93.38 90 ARG A N 1
ATOM 702 C CA . ARG A 1 90 ? 14.744 -11.277 -15.848 1.00 93.38 90 ARG A CA 1
ATOM 703 C C . ARG A 1 90 ? 13.316 -11.496 -15.333 1.00 93.38 90 ARG A C 1
ATOM 705 O O . ARG A 1 90 ? 12.871 -10.780 -14.438 1.00 93.38 90 ARG A O 1
ATOM 712 N N . LEU A 1 91 ? 12.601 -12.472 -15.892 1.00 91.81 91 LEU A N 1
ATOM 713 C CA . LEU A 1 91 ? 11.207 -12.775 -15.555 1.00 91.81 91 LEU A CA 1
ATOM 714 C C . LEU A 1 91 ? 11.053 -13.619 -14.279 1.00 91.81 91 LEU A C 1
ATOM 716 O O . LEU A 1 91 ? 9.942 -13.716 -13.757 1.00 91.81 91 LEU A O 1
ATOM 720 N N . SER A 1 92 ? 12.134 -14.213 -13.761 1.00 90.31 92 SER A N 1
ATOM 721 C CA . SER A 1 92 ? 12.105 -15.006 -12.523 1.00 90.31 92 SER A CA 1
ATOM 722 C C . SER A 1 92 ? 12.144 -14.165 -11.239 1.00 90.31 92 SER A C 1
ATOM 724 O O . SER A 1 92 ? 11.824 -14.680 -10.165 1.00 90.31 92 SER A O 1
ATOM 726 N N . VAL A 1 93 ? 12.472 -12.870 -11.335 1.00 84.50 93 VAL A N 1
ATOM 727 C CA . VAL A 1 93 ? 12.454 -11.930 -10.204 1.00 84.50 93 VAL A CA 1
ATOM 728 C C . VAL A 1 93 ? 11.005 -11.697 -9.755 1.00 84.50 93 VAL A C 1
ATOM 730 O O . VAL A 1 93 ? 10.203 -11.116 -10.491 1.00 84.50 93 VAL A O 1
ATOM 733 N N . ARG A 1 94 ? 10.673 -12.167 -8.546 1.00 67.88 94 ARG A N 1
ATOM 734 C CA . ARG A 1 94 ? 9.359 -12.000 -7.903 1.00 67.88 94 ARG A CA 1
ATOM 735 C C . ARG A 1 94 ? 9.348 -10.823 -6.939 1.00 67.88 94 ARG A C 1
ATOM 737 O O . ARG A 1 94 ? 10.303 -10.723 -6.142 1.00 67.88 94 ARG A O 1
#

Radius of gyration: 16.61 Å; chains: 1; bounding box: 36×29×44 Å

Secondary structure (DSSP, 8-state):
----HHHHHHHHHHSHHHHHHHHHHHHHH---HHHHHHHHHHHTT-PPPHHHHHHHHHHHHHHIIIIIHHHHHHHHHHHS--TT--HHHHHT--

Sequence (94 aa):
MVTALWDWAIVAYRDEETARLCLELQDRHGQQVCLTLWAAWAAGRGVVDDETVEAAVDIARAWETATLAPLRAVRRTLKKPVPDMADEPRLSVR

pLDDT: mean 92.82, std 8.33, range [46.31, 98.06]

Foldseek 3Di:
DPQDLVNQLVVQCVPPVSVVVLVVCCVVVVDDSSLVSVVVVVVVVDDDDPVVNVVSVVVRVCCSVPPVVVVVVQLVVLVDDDPPDDNVVSVPPD

=== Feature glossary ===
Reading guide. The protein is described through the following features:

Foldseek 3Di. A 3Di character summarizes, for each residue, the relative orientation of the Cα frame of its nearest spatial neighbor. Because it encodes fold topology rather than chemistry, 3Di alignments detect remote structural similarity that sequence alignment misses.

Contact-map, Ramachandran, and PAE plots. Plot images: a contact map (which residues are close in 3D, as an N×N binary image), a Ramachandran scatter (backbone torsion angles, revealing secondary-structure composition at a glance), and — for AlphaFold structures — a PAE heatmap (pairwise prediction confidence).

Radius of gyration, Cα contacts, bounding box. Radius of gyration (Rg) is the root-mean-square distance of Cα atoms from their centroid — a single number for overall size and compactness. A globular domain of N residues has Rg ≈ 2.2·N^0.38 Å; an extended or disordered chain has a much larger Rg. The Cα contact count is the number of residue pairs whose Cα atoms are within 8 Å and are more than four positions apart in sequence — a standard proxy for tertiary packing density. The bounding box is the smallest axis-aligned box enclosing all Cα atoms.

Secondary structure (8-state, DSSP). Eight-state secondary structure (DSSP): H is the canonical α-helix, G the tighter 3₁₀-helix, I the wider π-helix; E/B are β-structure, T and S are turns and bends, and '-' is everything else. DSSP derives these from the pattern of main-chain N–H···O=C hydrogen bonds, not from 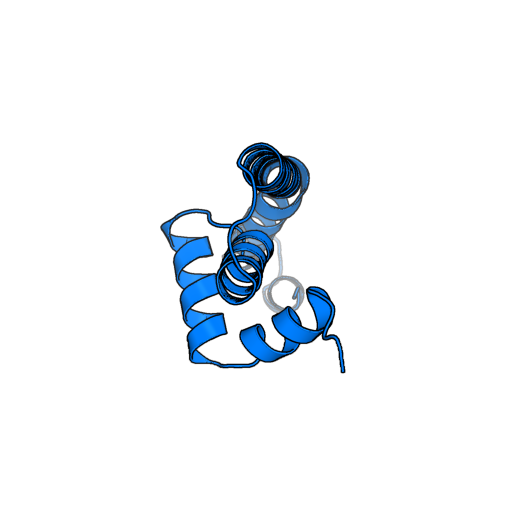the sequence.

B-factor. B-factor (Debye–Waller factor) reflects atomic displacement in the crystal lattice. It is an experimental observable (units Å²), not a prediction; low values mean the atom is pinned down, high values mean it moves or is heterogeneous across the crystal.

pLDDT. pLDDT is the predicted lDDT-Cα score: AlphaFold's confidence that the local environment of each residue (all inter-atomic distances within 15 Å) is correctly placed. It is a per-residue number between 0 and 100, with higher meaning more reliable.

Nearest PDB structures. Nearest PDB neighbors are the top structural matches found by Foldseek when searching this structure against the entire Protein Data Bank. Each hit reports a TM-score (0 to 1; >0.5 almost always implies the same fold) and an E-value. These are *structural* homologs — they may share no detectable sequence similarity.

Solvent-accessible surface area. Accessible surface area quantifies burial. A residue with SASA near zero is packed into the hydrophobic core; one with SASA >100 Å² sits on the surface. Computed here via the Shrake–Rupley numerical algorithm with a 1.4 Å probe.

Rendered structure images. Structure images are PyMOL renders from six orthogonal camera directions. Cartoon representation draws helices as coils and strands as arrows; sticks shows the backbone as bonds; surface shows the solvent-excluded envelope. Rainbow coloring maps sequence position to hue (blue→red, N→C); chain coloring assigns a distinct color per polypeptide.

Backbone torsions (φ/ψ). φ (phi) and ψ (psi) are the two rotatable backbone dihedrals per residue: φ is the C(i-1)–N–Cα–C torsion, ψ is the N–Cα–C–N(i+1) torsion, both in degrees on (−180°, 180°]. α-helical residues cluster near (−60°, −45°); β-strand residues near (−120°, +130°). A Ramachandran plot is simply a scatter of (φ, ψ) for every residue.

Predicted aligned error. Predicted Aligned Error (PAE) is an AlphaFold confidence matrix: entry (i, j) is the expected error in the position of residue j, in ångströms, when the prediction is superimposed on the true structure at residue i. Low PAE within a block of residues means that block is internally rigid and well-predicted; high PAE between two blocks means their relative placement is uncertain even if each block individually is confident.

mmCIF coordinates. Structure coordinates are given as an mmCIF _atom_site loop: one row per atom with element, residue name, chain id, sequence number, and x/y/z position in Å. Only the four main-chain atoms per residue are included here; side chains are omitted to keep the record compact.

InterPro / GO / CATH / organism. Database cross-references. InterPro integrates a dozen domain/family signature databases into unified entries with residue-range hits. GO terms attach function/process/location labels with evidence codes. CATH codes position the fold in a four-level structural taxonomy. Organism is the NCBI-taxonomy species name.

Secondary structure (3-state, P-SEA). SS3 is a coarse helix/strand/coil call (letters a/b/c) made by the P-SEA algorithm from inter-Cα distances and dihedrals. It is less detailed than DSSP but needs only Cα positions.

Sequence. Sequence gives the chain of amino acids in standard one-letter code (A=alanine, C=cysteine, …, Y=tyrosine), read N→C. It is the only feature that is directly encoded by the gene; all structural features are derived from the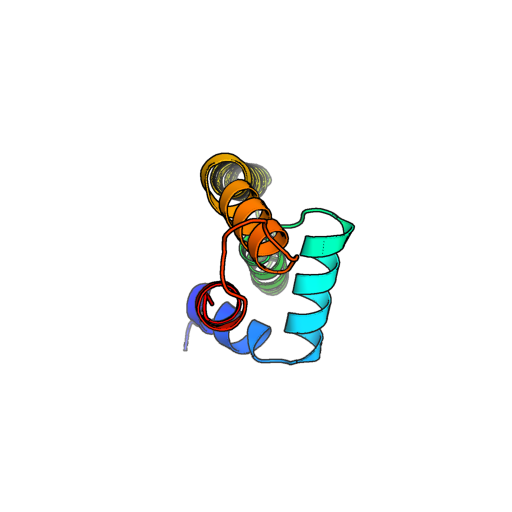 folded form of this sequence.